Protein AF-A0A7Z6U626-F1 (afdb_monomer)

InterPro domains:
  IPR021948 Protein of unknown function DUF3565 [PF12088] (2-55)

Nearest PDB structures (foldseek):
  8uti-assembly1_Ll  TM=2.987E-01  e=9.901E+00  Saccharomyces cerevisiae

Solvent-accessible surface area (backbone atoms only — not comparable to full-atom values): 4454 Å² total; per-residue (Å²): 115,48,62,49,99,88,65,48,44,32,38,78,43,96,87,72,50,75,43,80,54,61,65,46,74,91,86,32,85,37,73,50,61,79,35,70,68,52,40,56,70,53,55,89,59,90,73,87,54,67,64,70,58,46,56,75,65,50,71,78,66,72,81,80,83,81,132

Foldseek 3Di:
DDADPVRFDWDQAPVRDIDTQDDDPPVHHDVLRVPPVSVVVCVPPHDDDPVVVCVVVCVVPPPPPDD

Secondary structure (DSSP, 8-state):
-EE-TTS-EEEE-TTS-EEE---BTTTB--GGGG-HHHHHHTTT-----HHHHHTTTGGGTTTS---

pLDDT: mean 82.87, std 15.49, range [47.59, 94.44]

Mean predicted aligned error: 8.34 Å

Organism: Pseudomonas syringae pv. actinidiae (NCBI:txid103796)

Sequence (67 aa):
MQQDQEGHWIAVLSCGHTQHLRHQPPWQSRAWVLDPIKRQQMTGQAFRCGWCANAADNDSLAAEKSR

Radius of gyration: 15.45 Å; Cα contacts (8 Å, |Δi|>4): 62; chains: 1; bounding box: 44×31×29 Å

Structure (mmCIF, N/CA/C/O backbone):
data_AF-A0A7Z6U626-F1
#
_entry.id   AF-A0A7Z6U626-F1
#
loop_
_atom_site.group_PDB
_atom_site.id
_atom_site.type_symbol
_atom_site.label_atom_id
_atom_site.label_alt_id
_atom_site.label_comp_id
_atom_site.label_asym_id
_atom_site.label_entity_id
_atom_site.label_seq_id
_atom_site.pdbx_PDB_ins_code
_atom_site.Cartn_x
_atom_site.Cartn_y
_atom_site.Cartn_z
_atom_site.occupancy
_atom_site.B_iso_or_equiv
_atom_site.auth_seq_id
_atom_site.auth_comp_id
_atom_site.auth_asym_id
_atom_site.auth_atom_id
_atom_site.pdbx_PDB_model_num
ATOM 1 N N . MET A 1 1 ? -5.542 -4.630 0.488 1.00 84.00 1 MET A N 1
ATOM 2 C CA . MET A 1 1 ? -4.326 -4.378 1.299 1.00 84.00 1 MET A CA 1
ATOM 3 C C . MET A 1 1 ? -4.320 -5.347 2.463 1.00 84.00 1 MET A C 1
ATOM 5 O O . MET A 1 1 ? -5.400 -5.711 2.908 1.00 84.00 1 MET A O 1
ATOM 9 N N . GLN A 1 2 ? -3.150 -5.753 2.941 1.00 89.94 2 GLN A N 1
ATOM 10 C CA . GLN A 1 2 ? -3.012 -6.642 4.101 1.00 89.94 2 GLN A CA 1
ATOM 11 C C . GLN A 1 2 ? -1.825 -6.193 4.963 1.00 89.94 2 GLN A C 1
ATOM 13 O O . GLN A 1 2 ? -1.040 -5.359 4.511 1.00 89.94 2 GLN A O 1
ATOM 18 N N . GLN A 1 3 ? -1.718 -6.700 6.189 1.00 92.50 3 GLN A N 1
ATOM 19 C CA . GLN A 1 3 ? -0.523 -6.523 7.017 1.00 92.50 3 GLN A CA 1
ATOM 20 C C . GLN A 1 3 ? 0.390 -7.737 6.864 1.00 92.50 3 GLN A C 1
ATOM 22 O O . GLN A 1 3 ? -0.102 -8.849 6.682 1.00 92.50 3 GLN A O 1
ATOM 27 N N . ASP A 1 4 ? 1.700 -7.516 6.914 1.00 91.69 4 ASP A N 1
ATOM 28 C CA . ASP A 1 4 ? 2.672 -8.596 7.068 1.00 91.69 4 ASP A CA 1
ATOM 29 C C . ASP A 1 4 ? 2.743 -9.082 8.531 1.00 91.69 4 ASP A C 1
ATOM 31 O O . ASP A 1 4 ? 2.002 -8.623 9.405 1.00 91.69 4 ASP A O 1
ATOM 35 N N . GLN A 1 5 ? 3.648 -10.024 8.798 1.00 91.75 5 GLN A N 1
ATOM 36 C CA . GLN A 1 5 ? 3.862 -10.597 10.131 1.00 91.75 5 GLN A CA 1
ATOM 37 C C . GLN A 1 5 ? 4.380 -9.577 11.158 1.00 91.75 5 GLN A C 1
ATOM 39 O O . GLN A 1 5 ? 4.202 -9.774 12.356 1.00 91.75 5 GLN A O 1
ATOM 44 N N . GLU A 1 6 ? 4.991 -8.486 10.699 1.00 90.38 6 GLU A N 1
ATOM 45 C CA . GLU A 1 6 ? 5.498 -7.395 11.534 1.00 90.38 6 GLU A CA 1
ATOM 46 C C .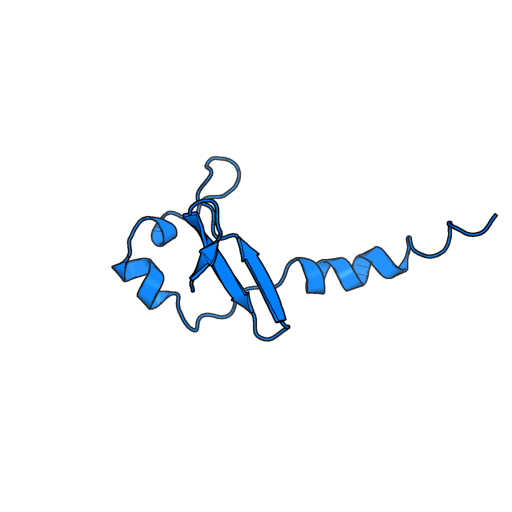 GLU A 1 6 ? 4.441 -6.292 11.744 1.00 90.38 6 GLU A C 1
ATOM 48 O O . GLU A 1 6 ? 4.679 -5.312 12.449 1.00 90.38 6 GLU A O 1
ATOM 53 N N . GLY A 1 7 ? 3.253 -6.435 11.143 1.00 89.69 7 GLY A N 1
ATOM 54 C CA . GLY A 1 7 ? 2.170 -5.460 11.216 1.00 89.69 7 GLY A CA 1
ATOM 55 C C . GLY A 1 7 ? 2.287 -4.310 10.209 1.00 89.69 7 GLY A C 1
ATOM 56 O O . GLY A 1 7 ? 1.487 -3.368 10.265 1.00 89.69 7 GLY A O 1
ATOM 57 N N . HIS A 1 8 ? 3.225 -4.361 9.260 1.00 90.50 8 HIS A N 1
ATOM 58 C CA . HIS A 1 8 ? 3.363 -3.345 8.222 1.00 90.50 8 HIS A CA 1
ATOM 59 C C . HIS A 1 8 ? 2.353 -3.547 7.093 1.00 90.50 8 HIS A C 1
ATOM 61 O O . HIS A 1 8 ? 2.111 -4.656 6.624 1.00 90.50 8 HIS A O 1
ATOM 67 N N . TRP A 1 9 ? 1.797 -2.446 6.586 1.00 91.94 9 TRP A N 1
ATOM 68 C CA . TRP A 1 9 ? 0.862 -2.494 5.464 1.00 91.94 9 TRP A CA 1
ATOM 69 C C . TRP A 1 9 ? 1.569 -2.826 4.149 1.00 91.94 9 TRP A C 1
ATOM 71 O O . TRP A 1 9 ? 2.511 -2.141 3.738 1.00 91.94 9 TRP A O 1
ATOM 81 N N . ILE A 1 10 ? 1.044 -3.829 3.449 1.00 93.06 10 ILE A N 1
ATOM 82 C CA . ILE A 1 10 ? 1.451 -4.223 2.104 1.00 93.06 10 ILE A CA 1
ATOM 83 C C . ILE A 1 10 ? 0.281 -4.161 1.114 1.00 93.06 10 ILE A C 1
ATOM 85 O O . ILE A 1 10 ? -0.876 -4.490 1.411 1.00 93.06 10 ILE A O 1
ATOM 89 N N . ALA A 1 11 ? 0.602 -3.741 -0.107 1.00 93.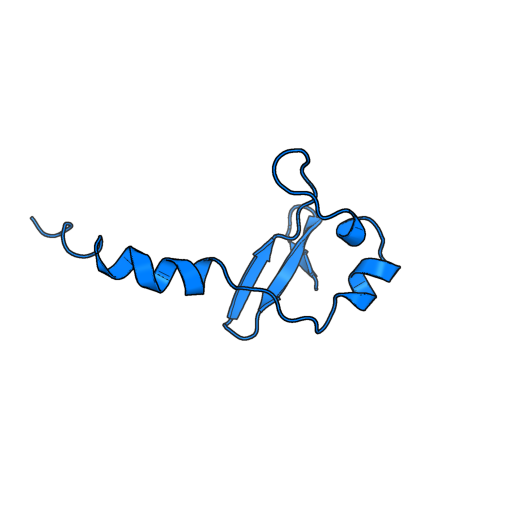00 11 ALA A N 1
ATOM 90 C CA . ALA A 1 11 ? -0.259 -3.875 -1.274 1.00 93.00 11 ALA A CA 1
ATOM 91 C C . ALA A 1 11 ? 0.258 -5.011 -2.158 1.00 93.00 11 ALA A C 1
ATOM 93 O O . ALA A 1 11 ? 1.429 -5.013 -2.530 1.00 93.00 11 ALA A O 1
ATOM 94 N N . VAL A 1 12 ? -0.618 -5.954 -2.502 1.00 91.62 12 VAL A N 1
ATOM 95 C CA . VAL A 1 12 ? -0.353 -6.951 -3.545 1.00 91.62 12 VAL A CA 1
ATOM 96 C C . VAL A 1 12 ? -0.728 -6.311 -4.875 1.00 91.62 12 VAL A C 1
ATOM 98 O O . VAL A 1 12 ? -1.856 -5.843 -5.036 1.00 91.62 12 VAL A O 1
ATOM 101 N N . LEU A 1 13 ? 0.234 -6.224 -5.786 1.00 92.12 13 LEU A N 1
ATOM 102 C CA . LEU A 1 13 ? 0.060 -5.608 -7.097 1.00 92.12 13 LEU A CA 1
ATOM 103 C C . LEU A 1 13 ? -0.408 -6.645 -8.119 1.00 92.12 13 LEU A C 1
ATOM 105 O O . LEU A 1 13 ? -0.204 -7.844 -7.941 1.00 92.12 13 LEU A O 1
ATOM 109 N N . SER A 1 14 ? -0.993 -6.186 -9.226 1.00 90.94 14 SER A N 1
ATOM 110 C CA . SER A 1 14 ? -1.460 -7.065 -10.309 1.00 90.94 14 SER A CA 1
ATOM 111 C C . SER A 1 14 ? -0.336 -7.877 -10.961 1.00 90.94 14 SER A C 1
ATOM 113 O O . SER A 1 14 ? -0.590 -8.959 -11.473 1.00 90.94 14 SER A O 1
ATOM 115 N N . CYS A 1 15 ? 0.909 -7.395 -10.898 1.00 92.00 15 CYS A N 1
ATOM 116 C CA . CYS A 1 15 ? 2.092 -8.137 -11.337 1.00 92.00 15 CYS A CA 1
ATOM 117 C C . CYS A 1 15 ? 2.532 -9.249 -10.364 1.00 92.00 15 CYS A C 1
ATOM 119 O O . CYS A 1 15 ? 3.574 -9.856 -10.578 1.00 92.00 15 CYS A O 1
ATOM 121 N N . GLY A 1 16 ? 1.795 -9.488 -9.274 1.00 90.56 16 GLY A N 1
ATOM 122 C CA . GLY A 1 16 ? 2.103 -10.503 -8.262 1.00 90.56 16 GLY A CA 1
ATOM 123 C C . GLY A 1 16 ? 3.093 -10.053 -7.182 1.00 90.56 16 GLY A C 1
ATOM 124 O O . GLY A 1 16 ? 3.162 -10.670 -6.123 1.00 90.56 16 GLY A O 1
ATOM 125 N N . HIS A 1 17 ? 3.820 -8.954 -7.392 1.00 93.00 17 HIS A N 1
ATOM 126 C CA . HIS A 1 17 ? 4.736 -8.408 -6.389 1.00 93.00 17 HIS A CA 1
ATOM 127 C C . HIS A 1 17 ? 4.007 -7.679 -5.256 1.00 93.00 17 HIS A C 1
ATOM 129 O O . HIS A 1 17 ? 2.912 -7.139 -5.428 1.00 93.00 17 HIS A O 1
ATOM 135 N N . THR A 1 18 ? 4.668 -7.578 -4.104 1.00 92.56 18 THR A N 1
ATOM 136 C CA . THR A 1 18 ? 4.194 -6.797 -2.961 1.00 92.56 18 THR A CA 1
ATOM 137 C C . THR A 1 18 ? 4.929 -5.464 -2.847 1.00 92.56 18 THR A C 1
ATOM 139 O O . THR A 1 18 ? 6.122 -5.344 -3.129 1.00 92.56 18 THR A O 1
ATOM 142 N N . GLN A 1 19 ? 4.206 -4.433 -2.418 1.00 91.06 19 GLN A N 1
ATOM 143 C CA . GLN A 1 19 ? 4.753 -3.118 -2.111 1.00 91.06 19 GLN A CA 1
ATOM 144 C C . GLN A 1 19 ? 4.490 -2.790 -0.645 1.00 91.06 19 GLN A C 1
ATOM 146 O O . GLN A 1 19 ? 3.338 -2.668 -0.228 1.00 91.06 19 GLN A O 1
ATOM 151 N N . HIS A 1 20 ? 5.561 -2.567 0.118 1.00 91.94 20 HIS A N 1
ATOM 152 C CA . HIS A 1 20 ? 5.468 -2.014 1.466 1.00 91.94 20 HIS A CA 1
ATOM 153 C C . HIS A 1 20 ? 5.003 -0.558 1.419 1.00 91.94 20 HIS A C 1
ATOM 155 O O . HIS A 1 20 ? 5.595 0.281 0.730 1.00 91.94 20 HIS A O 1
ATOM 161 N N . LEU A 1 21 ? 3.963 -0.259 2.186 1.00 91.06 21 LEU A N 1
ATOM 162 C CA . LEU A 1 21 ? 3.361 1.058 2.322 1.00 91.06 21 LEU A CA 1
ATOM 163 C C . LEU A 1 21 ? 3.764 1.651 3.673 1.00 91.06 21 LEU A C 1
ATOM 165 O O . LEU A 1 21 ? 2.934 1.800 4.557 1.00 91.06 21 LEU A O 1
ATOM 169 N N . ARG A 1 22 ? 5.049 1.954 3.869 1.00 91.44 22 ARG A N 1
ATOM 170 C CA . ARG A 1 22 ? 5.528 2.538 5.129 1.00 91.44 22 ARG A CA 1
ATOM 171 C C . ARG A 1 22 ? 5.398 4.064 5.091 1.00 91.44 22 ARG A C 1
ATOM 173 O O . ARG A 1 22 ? 5.500 4.689 4.035 1.00 91.44 22 ARG A O 1
ATOM 180 N N . HIS A 1 23 ? 5.174 4.664 6.254 1.00 91.06 23 HIS A N 1
ATOM 181 C CA . HIS A 1 23 ? 5.303 6.103 6.457 1.00 91.06 23 HIS A CA 1
ATOM 182 C C . HIS A 1 23 ? 6.543 6.336 7.321 1.00 91.06 23 HIS A C 1
ATO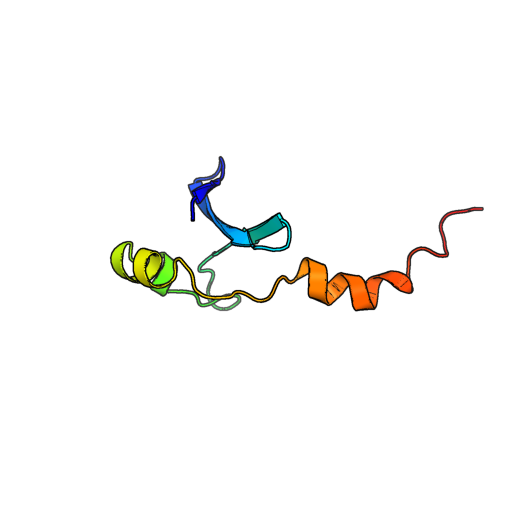M 184 O O . HIS A 1 23 ? 6.499 6.139 8.529 1.00 91.06 23 HIS A O 1
ATOM 190 N N . GLN A 1 24 ? 7.658 6.691 6.684 1.00 88.44 24 GLN A N 1
ATOM 191 C CA . GLN A 1 24 ? 8.955 6.923 7.328 1.00 88.44 24 GLN A CA 1
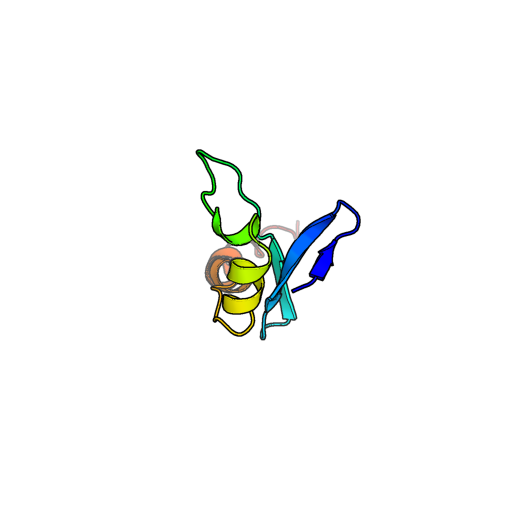ATOM 192 C C . GLN A 1 24 ? 9.554 8.254 6.851 1.00 88.44 24 GLN A C 1
ATOM 194 O O . GLN A 1 24 ? 10.475 8.253 6.031 1.00 88.44 24 GLN A O 1
ATOM 199 N N . PRO A 1 25 ? 9.025 9.408 7.287 1.00 90.50 25 PRO A N 1
ATOM 200 C CA . PRO A 1 25 ? 9.660 10.695 7.023 1.00 90.50 25 PRO A CA 1
ATOM 201 C C . PRO A 1 25 ? 11.092 10.739 7.593 1.00 90.50 25 PRO A C 1
ATOM 203 O O . PRO A 1 25 ? 11.338 10.135 8.637 1.00 90.50 25 PRO A O 1
ATOM 206 N N . PRO A 1 26 ? 12.037 11.450 6.948 1.00 91.38 26 PRO A N 1
ATOM 207 C CA . PRO A 1 26 ? 11.881 12.226 5.709 1.00 91.38 26 PRO A CA 1
ATOM 208 C C . PRO A 1 26 ? 11.904 11.377 4.423 1.00 91.38 26 PRO A C 1
ATOM 210 O O . PRO A 1 26 ? 11.551 11.865 3.355 1.00 91.38 26 PRO A O 1
ATOM 213 N N . TRP A 1 27 ? 12.280 10.104 4.516 1.00 85.62 27 TRP A N 1
ATOM 214 C CA . TRP A 1 27 ? 12.592 9.245 3.370 1.00 85.62 27 TRP A CA 1
ATOM 215 C C . TRP A 1 27 ? 11.362 8.762 2.590 1.00 85.62 27 TRP A C 1
ATOM 217 O O . TRP A 1 27 ? 11.428 8.541 1.383 1.00 85.62 27 TRP A O 1
ATOM 227 N N . GLN A 1 28 ? 10.223 8.581 3.260 1.00 86.38 28 GLN A N 1
ATOM 228 C CA . GLN A 1 28 ? 8.997 8.081 2.643 1.00 86.38 28 GLN A CA 1
ATOM 229 C C . GLN A 1 28 ? 7.750 8.665 3.314 1.00 86.38 28 GLN A C 1
ATOM 231 O O . GLN A 1 28 ? 7.265 8.154 4.323 1.00 86.38 28 GLN A O 1
ATOM 236 N N . SER A 1 29 ? 7.178 9.716 2.724 1.00 90.94 29 SER A N 1
ATOM 237 C CA . SER A 1 29 ? 5.955 10.338 3.242 1.00 90.94 29 SER A CA 1
ATOM 238 C C . SER A 1 29 ? 4.692 9.731 2.621 1.00 90.94 29 SER A C 1
ATOM 240 O O . SER A 1 29 ? 4.267 10.090 1.526 1.00 90.94 29 SER A O 1
ATOM 242 N N . ARG A 1 30 ? 4.074 8.784 3.336 1.00 92.06 30 ARG A N 1
ATOM 243 C CA . ARG A 1 30 ? 2.751 8.208 3.010 1.00 92.06 30 ARG A CA 1
ATOM 244 C C . ARG A 1 30 ? 1.750 8.329 4.163 1.00 92.06 30 ARG A C 1
ATOM 246 O O . ARG A 1 30 ? 1.295 7.327 4.696 1.00 92.06 30 ARG A O 1
ATOM 253 N N . ALA A 1 31 ? 1.435 9.556 4.584 1.00 93.19 31 ALA A N 1
ATOM 254 C CA . ALA A 1 31 ? 0.603 9.800 5.775 1.00 93.19 31 ALA A CA 1
ATOM 255 C C . ALA A 1 31 ? -0.789 9.139 5.703 1.00 93.19 31 ALA A C 1
ATOM 257 O O . ALA A 1 31 ? -1.348 8.744 6.722 1.00 93.19 31 ALA A O 1
ATOM 258 N N . TRP A 1 32 ? -1.325 8.948 4.494 1.00 93.19 32 TRP A N 1
ATOM 259 C CA . TRP A 1 32 ? -2.595 8.255 4.263 1.00 93.19 32 TRP A CA 1
ATOM 260 C C . TRP A 1 32 ? -2.603 6.801 4.756 1.00 93.19 32 TRP A C 1
ATOM 262 O O . TRP A 1 32 ? -3.677 6.279 5.025 1.00 93.19 32 TRP A O 1
ATOM 272 N N . VAL A 1 33 ? -1.440 6.151 4.908 1.00 92.75 33 VAL A N 1
ATOM 273 C CA . VAL A 1 33 ? -1.338 4.785 5.452 1.00 92.75 33 VAL A CA 1
ATOM 274 C C . VAL A 1 33 ? -1.776 4.729 6.916 1.00 92.75 33 VAL A C 1
ATOM 276 O O . VAL A 1 33 ? -2.288 3.714 7.378 1.00 92.75 33 VAL A O 1
ATOM 279 N N . LEU A 1 34 ? -1.590 5.807 7.669 1.00 91.62 34 LEU A N 1
ATOM 280 C CA . LEU A 1 34 ? -1.901 5.816 9.097 1.00 91.62 34 LE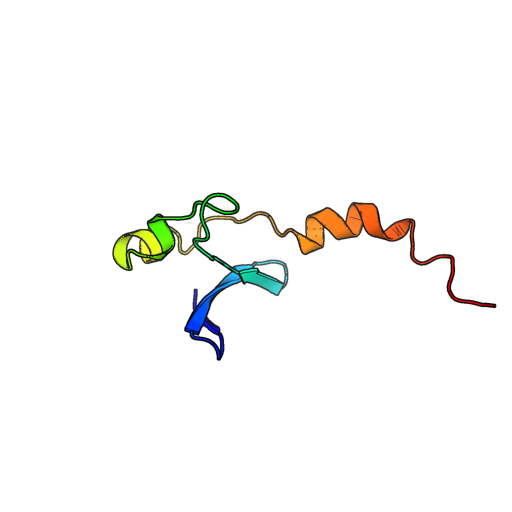U A CA 1
ATOM 281 C C . LEU A 1 34 ? -3.414 5.880 9.357 1.00 91.62 34 LEU A C 1
ATOM 283 O O . LEU A 1 34 ? -3.881 5.447 10.405 1.00 91.62 34 LEU A O 1
ATOM 287 N N . ASP A 1 35 ? -4.185 6.367 8.386 1.00 93.75 35 ASP A N 1
ATOM 288 C CA . ASP A 1 35 ? -5.628 6.557 8.491 1.00 93.75 35 ASP A CA 1
ATOM 289 C C . ASP A 1 35 ? -6.369 5.399 7.789 1.00 93.75 35 ASP A C 1
ATOM 291 O O . ASP A 1 35 ? -6.213 5.209 6.578 1.00 93.75 35 ASP A O 1
ATOM 295 N N . PRO A 1 36 ? -7.175 4.595 8.510 1.00 92.06 36 PRO A N 1
ATOM 296 C CA . PRO A 1 36 ? -7.868 3.448 7.930 1.00 92.06 36 PRO A CA 1
ATOM 297 C C . PRO A 1 36 ? -8.864 3.835 6.828 1.00 92.06 36 PRO A C 1
ATOM 299 O O . PRO A 1 36 ? -8.999 3.084 5.863 1.00 92.06 36 PRO A O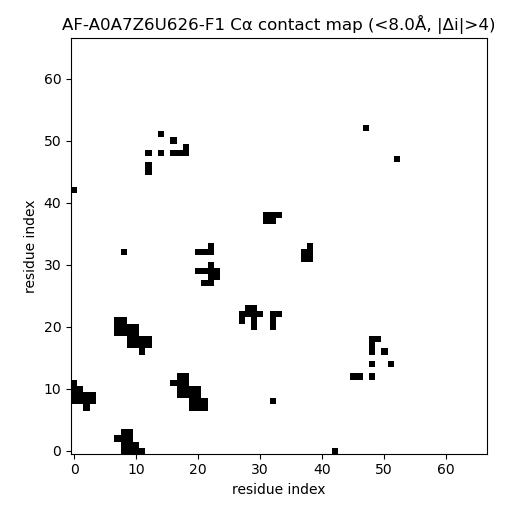 1
ATOM 302 N N . ILE A 1 37 ? -9.517 4.998 6.925 1.00 94.44 37 ILE A N 1
ATOM 303 C CA . ILE A 1 37 ? -10.469 5.468 5.912 1.00 94.44 37 ILE A CA 1
ATOM 304 C C . ILE A 1 37 ? -9.715 5.833 4.635 1.00 94.44 37 ILE A C 1
ATOM 306 O O . ILE A 1 37 ? -10.057 5.361 3.549 1.00 94.44 37 ILE A O 1
ATOM 310 N N . LYS A 1 38 ? -8.621 6.591 4.762 1.00 94.38 38 LYS A N 1
ATOM 311 C CA . LYS A 1 38 ? -7.782 6.952 3.608 1.00 94.38 38 LYS A CA 1
ATOM 312 C C . LYS A 1 38 ? -7.114 5.728 2.984 1.00 94.38 38 LYS A C 1
ATOM 314 O O . LYS A 1 38 ? -7.027 5.634 1.764 1.00 94.38 38 LYS A O 1
ATOM 319 N N . ARG A 1 39 ? -6.691 4.742 3.782 1.00 93.12 39 ARG A N 1
ATOM 320 C CA . ARG A 1 39 ? -6.177 3.466 3.254 1.00 93.12 39 ARG A CA 1
ATOM 321 C C . ARG A 1 39 ? -7.205 2.704 2.435 1.00 93.12 39 ARG A C 1
ATOM 323 O O . ARG A 1 39 ? -6.858 2.174 1.380 1.00 93.12 39 ARG A O 1
ATOM 330 N N . GLN A 1 40 ? -8.449 2.640 2.902 1.00 91.56 40 GLN A N 1
ATOM 331 C CA . GLN A 1 40 ? -9.515 1.997 2.136 1.00 91.56 40 GLN A CA 1
ATOM 332 C C . GLN A 1 40 ? -9.739 2.709 0.799 1.00 91.56 40 GLN A C 1
ATOM 334 O O . GLN A 1 40 ? -9.817 2.036 -0.221 1.00 91.56 40 GLN A O 1
ATOM 339 N N . GLN A 1 41 ? -9.707 4.045 0.771 1.00 93.25 41 GLN A N 1
ATOM 340 C CA . GLN A 1 41 ? -9.806 4.824 -0.473 1.00 93.25 41 GLN A CA 1
ATOM 341 C C . GLN A 1 41 ? -8.663 4.546 -1.464 1.00 93.25 41 GLN A C 1
ATOM 343 O O . GLN A 1 41 ? -8.855 4.627 -2.674 1.00 93.25 41 GLN A O 1
ATOM 348 N N . MET A 1 42 ? -7.477 4.186 -0.967 1.00 90.62 42 MET A N 1
ATOM 349 C CA . MET A 1 42 ? -6.333 3.806 -1.804 1.00 90.62 42 MET A CA 1
ATOM 350 C C . MET A 1 42 ? -6.402 2.354 -2.300 1.00 90.62 42 MET A C 1
ATOM 352 O O . MET A 1 42 ? -5.595 1.946 -3.137 1.00 90.62 42 MET A O 1
ATOM 356 N N . THR A 1 43 ? -7.341 1.548 -1.801 1.00 86.94 43 THR A N 1
ATOM 357 C CA . THR A 1 43 ? -7.536 0.182 -2.292 1.00 86.94 43 THR A CA 1
ATOM 358 C C . THR A 1 43 ? -8.136 0.232 -3.698 1.00 86.94 43 THR A C 1
ATOM 360 O O . THR A 1 43 ? -9.157 0.869 -3.919 1.00 86.94 43 THR A O 1
ATOM 363 N N . GLY A 1 44 ? -7.478 -0.421 -4.661 1.00 86.50 44 GLY A N 1
ATOM 364 C CA . GLY A 1 44 ? -7.846 -0.372 -6.083 1.00 86.50 44 GLY A CA 1
ATOM 365 C C . GLY A 1 44 ? -7.094 0.690 -6.894 1.00 86.50 44 GLY A C 1
ATOM 366 O O .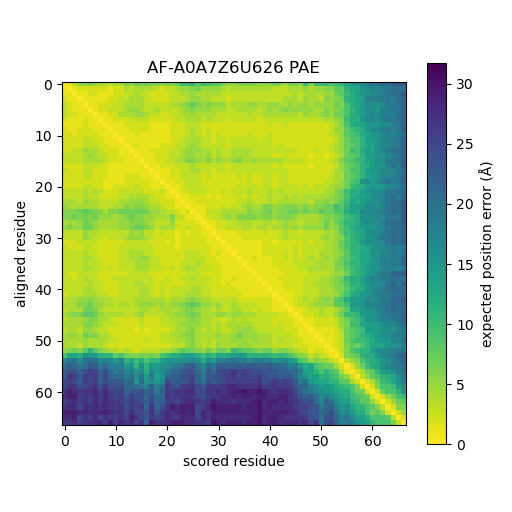 GLY A 1 44 ? -7.139 0.652 -8.120 1.00 86.50 44 GLY A O 1
ATOM 367 N N . GLN A 1 45 ? -6.347 1.588 -6.243 1.00 89.25 45 GLN A N 1
ATOM 368 C CA . GLN A 1 45 ? -5.444 2.496 -6.949 1.00 89.25 45 GLN A CA 1
ATOM 369 C C . GLN A 1 45 ? -4.230 1.743 -7.500 1.00 89.25 45 GLN A C 1
ATOM 371 O O . GLN A 1 45 ? -3.683 0.842 -6.856 1.00 89.25 45 GLN A O 1
ATOM 376 N N . ALA A 1 46 ? -3.792 2.136 -8.695 1.00 86.81 46 ALA A N 1
ATOM 377 C CA . ALA A 1 46 ? -2.606 1.571 -9.316 1.00 86.81 46 ALA A CA 1
ATOM 378 C C . ALA A 1 46 ? -1.339 2.082 -8.614 1.00 86.81 46 ALA A C 1
ATOM 380 O O . ALA A 1 46 ? -1.136 3.286 -8.453 1.00 86.81 46 ALA A O 1
ATOM 381 N N . PHE A 1 47 ? -0.452 1.161 -8.243 1.00 88.69 47 PHE A N 1
ATOM 382 C CA . PHE A 1 47 ? 0.876 1.485 -7.729 1.00 88.69 47 PHE A CA 1
ATOM 383 C C . PHE A 1 47 ? 1.935 1.060 -8.737 1.00 88.69 47 PHE A C 1
ATOM 385 O O . PHE A 1 47 ? 1.842 -0.008 -9.345 1.00 88.69 47 PHE A O 1
ATOM 392 N N . ARG A 1 48 ? 2.982 1.876 -8.874 1.00 88.31 48 ARG A N 1
ATOM 393 C CA . ARG A 1 48 ? 4.174 1.467 -9.619 1.00 88.31 48 ARG A CA 1
ATOM 394 C C . ARG A 1 48 ? 4.890 0.365 -8.848 1.00 88.31 48 ARG A C 1
ATOM 396 O O . ARG A 1 48 ? 5.203 0.534 -7.671 1.00 88.31 48 ARG A O 1
ATOM 403 N N . CYS A 1 49 ? 5.159 -0.746 -9.522 1.00 90.88 49 CYS A N 1
ATOM 404 C CA . CYS A 1 49 ? 5.959 -1.821 -8.959 1.00 90.88 49 CYS A CA 1
ATOM 405 C C . CYS A 1 49 ? 7.446 -1.490 -9.116 1.00 90.88 49 CYS A C 1
ATOM 407 O O . CYS A 1 49 ? 7.952 -1.459 -10.236 1.00 90.88 49 CYS A O 1
ATOM 409 N N . GLY A 1 50 ? 8.148 -1.274 -7.999 1.00 86.44 50 GLY A N 1
ATOM 410 C CA . GLY A 1 50 ? 9.595 -1.049 -8.015 1.00 86.44 50 GLY A CA 1
ATOM 411 C C . GLY A 1 50 ? 10.370 -2.232 -8.600 1.00 86.44 50 GLY A C 1
ATOM 412 O O . GLY A 1 50 ? 11.326 -2.020 -9.331 1.00 86.44 50 GLY A O 1
ATOM 413 N N . TRP A 1 51 ? 9.935 -3.469 -8.355 1.00 86.25 51 TRP A N 1
ATOM 414 C CA . TRP A 1 51 ? 10.579 -4.666 -8.907 1.00 86.25 51 TRP A CA 1
ATOM 415 C C . TRP A 1 51 ? 10.454 -4.746 -10.427 1.00 86.25 51 TRP A C 1
ATOM 417 O O . TRP A 1 51 ? 11.450 -4.957 -11.106 1.00 86.25 51 TRP A O 1
ATOM 427 N N . CYS A 1 52 ? 9.259 -4.500 -10.973 1.00 89.12 52 CYS A N 1
ATOM 428 C CA . CYS A 1 52 ? 9.074 -4.451 -12.425 1.00 89.12 52 CYS A CA 1
ATOM 429 C C . CYS A 1 52 ? 9.844 -3.291 -13.064 1.00 89.12 52 CYS A C 1
ATOM 431 O O . CYS A 1 52 ? 10.313 -3.440 -14.184 1.00 89.12 52 CYS A O 1
ATOM 433 N N . ALA A 1 53 ? 9.978 -2.158 -12.365 1.00 84.56 53 ALA A N 1
ATOM 434 C CA . ALA A 1 53 ? 10.801 -1.053 -12.841 1.00 84.56 53 ALA A CA 1
ATOM 435 C C . ALA A 1 53 ? 12.290 -1.445 -12.881 1.00 84.56 53 ALA A C 1
ATOM 437 O O . ALA A 1 53 ? 12.911 -1.282 -13.918 1.00 84.56 53 ALA A O 1
ATOM 438 N N . ASN A 1 54 ? 12.819 -2.050 -11.810 1.00 75.69 54 ASN A N 1
ATOM 439 C CA . ASN A 1 54 ? 14.226 -2.470 -11.723 1.00 75.69 54 ASN A CA 1
ATOM 440 C C . ASN A 1 54 ? 14.574 -3.684 -12.602 1.00 75.69 54 ASN A C 1
ATOM 442 O O . ASN A 1 54 ? 15.741 -3.889 -12.922 1.00 75.69 54 ASN A O 1
ATOM 446 N N . ALA A 1 55 ? 13.604 -4.519 -12.989 1.00 60.62 55 ALA A N 1
ATOM 447 C CA . ALA A 1 55 ? 13.854 -5.634 -13.904 1.00 60.62 55 ALA A CA 1
ATOM 448 C C . ALA A 1 55 ? 14.334 -5.158 -15.289 1.00 60.62 55 ALA A C 1
ATOM 450 O O . ALA A 1 55 ? 15.037 -5.902 -15.963 1.00 60.62 55 ALA A O 1
ATOM 451 N N . ALA A 1 56 ? 14.010 -3.921 -15.686 1.00 55.56 56 ALA A N 1
ATOM 452 C CA . ALA A 1 56 ? 14.579 -3.300 -16.881 1.00 55.56 56 ALA A CA 1
ATOM 453 C C . ALA A 1 56 ? 16.076 -2.956 -16.722 1.00 55.56 56 ALA A C 1
ATOM 455 O O . ALA A 1 56 ? 16.794 -2.920 -17.714 1.00 55.56 56 ALA A O 1
ATOM 456 N N . ASP A 1 57 ? 16.551 -2.745 -15.491 1.00 51.91 57 ASP A N 1
ATOM 457 C CA . ASP A 1 57 ? 17.922 -2.315 -15.188 1.00 51.91 57 ASP A CA 1
ATOM 458 C C . ASP A 1 57 ? 18.853 -3.481 -14.787 1.00 51.91 57 ASP A C 1
ATOM 460 O O . ASP A 1 57 ? 20.069 -3.398 -14.952 1.00 51.91 57 ASP A O 1
ATOM 464 N N . ASN A 1 58 ? 18.309 -4.592 -14.271 1.00 48.25 58 ASN A N 1
ATOM 465 C CA . ASN A 1 58 ? 19.099 -5.732 -13.777 1.00 48.25 58 ASN A CA 1
ATOM 466 C C . ASN A 1 58 ? 19.495 -6.762 -14.858 1.00 48.25 58 ASN A C 1
ATOM 468 O O . ASN A 1 58 ? 20.302 -7.651 -14.588 1.00 48.25 58 ASN A O 1
ATOM 472 N N . ASP A 1 59 ? 18.985 -6.646 -16.089 1.00 53.25 59 ASP A N 1
ATOM 473 C CA . ASP A 1 59 ? 19.451 -7.471 -17.221 1.00 53.25 59 ASP A CA 1
ATOM 474 C C . ASP A 1 59 ? 20.968 -7.298 -17.467 1.00 53.25 59 ASP A C 1
ATOM 476 O O . ASP A 1 59 ? 21.653 -8.220 -17.898 1.00 53.25 59 ASP A O 1
ATOM 480 N N . SER A 1 60 ? 21.538 -6.157 -17.062 1.00 53.16 60 SER A N 1
ATOM 481 C CA . SER A 1 60 ? 22.964 -5.853 -17.247 1.00 53.16 60 SER A CA 1
ATOM 482 C C . SER A 1 60 ? 23.910 -6.457 -16.192 1.00 53.16 60 SER A C 1
ATOM 484 O O . SER A 1 60 ? 25.122 -6.352 -16.358 1.00 53.16 60 SER A O 1
ATOM 486 N 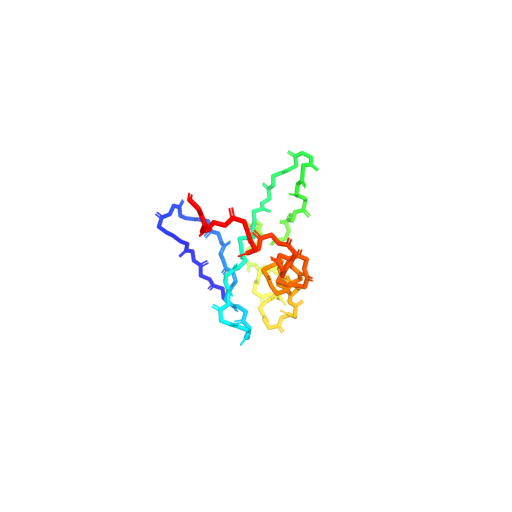N . LEU A 1 61 ? 23.415 -7.083 -15.111 1.00 53.50 61 LEU A N 1
ATOM 487 C CA . LEU A 1 61 ? 24.259 -7.617 -14.017 1.00 53.50 61 LEU A CA 1
ATOM 488 C C . LEU A 1 61 ? 24.199 -9.147 -13.857 1.00 53.50 61 LEU A C 1
ATOM 490 O O . LEU A 1 61 ? 24.931 -9.712 -13.043 1.00 53.50 61 LEU A O 1
ATOM 494 N N . ALA A 1 62 ? 23.385 -9.847 -14.651 1.00 48.97 62 ALA A N 1
ATOM 495 C CA . ALA A 1 62 ? 23.308 -11.311 -14.625 1.00 48.97 62 ALA A CA 1
ATOM 496 C C . ALA A 1 62 ? 24.433 -12.018 -15.418 1.00 48.97 62 ALA A C 1
ATOM 498 O O . ALA A 1 62 ? 24.493 -13.247 -15.419 1.00 48.97 62 ALA A O 1
ATOM 499 N N . ALA A 1 63 ? 25.339 -11.278 -16.072 1.00 52.03 63 ALA A N 1
ATOM 500 C CA . ALA A 1 63 ? 26.389 -11.856 -16.917 1.00 52.03 63 ALA A CA 1
ATOM 501 C C . ALA A 1 63 ? 27.676 -12.279 -16.172 1.00 52.03 63 ALA A C 1
ATOM 503 O O . ALA A 1 63 ? 28.508 -12.965 -16.759 1.00 52.03 63 ALA A O 1
ATOM 504 N N . GLU A 1 64 ? 27.863 -11.933 -14.890 1.00 51.69 64 GLU A N 1
ATOM 505 C CA . GLU A 1 64 ? 29.155 -12.130 -14.199 1.00 51.69 64 GLU A CA 1
ATOM 506 C C . GLU A 1 64 ? 29.093 -13.048 -12.968 1.00 51.69 64 GLU A C 1
ATOM 508 O O . GLU A 1 64 ? 29.693 -12.775 -11.928 1.00 51.69 64 GLU A O 1
ATOM 513 N N . LYS A 1 65 ? 28.398 -14.186 -13.068 1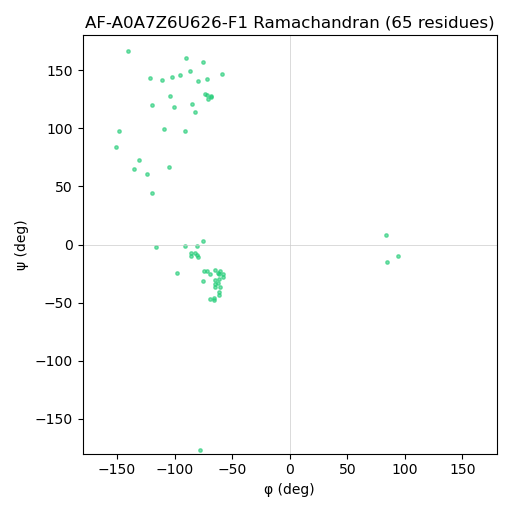.00 49.91 65 LYS A N 1
ATOM 514 C CA . LYS A 1 65 ? 28.629 -15.322 -12.154 1.00 49.91 65 LYS A CA 1
ATOM 515 C C . LYS A 1 65 ? 28.684 -16.651 -12.904 1.00 49.91 65 LYS A C 1
ATOM 517 O O . LYS A 1 65 ? 27.862 -17.537 -12.702 1.00 49.91 65 LYS A O 1
ATOM 522 N N . SER A 1 66 ? 29.703 -16.797 -13.746 1.00 49.44 66 SER A N 1
ATOM 523 C CA . SER A 1 66 ? 30.249 -18.110 -14.094 1.00 49.44 66 SER A CA 1
ATOM 524 C C . SER A 1 66 ? 31.735 -17.983 -14.440 1.00 49.44 66 SER A C 1
ATOM 526 O O . SER A 1 66 ? 32.108 -17.828 -15.601 1.00 49.44 66 SER A O 1
ATOM 528 N N . ARG A 1 67 ? 32.589 -17.993 -13.414 1.00 47.59 67 ARG A N 1
ATOM 529 C CA . ARG A 1 67 ? 33.966 -18.479 -13.516 1.00 47.59 67 ARG A CA 1
ATOM 530 C C . ARG A 1 67 ? 34.458 -18.956 -12.160 1.00 47.59 67 ARG A C 1
ATOM 532 O O . ARG A 1 67 ? 34.132 -18.276 -11.162 1.00 47.59 67 ARG A O 1
#